Protein AF-A0A212UF89-F1 (afdb_monomer)

Structure (mmCIF, N/CA/C/O backbone):
data_AF-A0A212UF89-F1
#
_entry.id   AF-A0A212UF89-F1
#
loop_
_atom_site.group_PDB
_atom_site.id
_atom_site.type_symbol
_atom_site.label_atom_id
_atom_site.label_alt_id
_atom_site.label_comp_id
_atom_site.label_asym_id
_atom_site.label_entity_id
_atom_site.label_seq_id
_atom_site.pdbx_PDB_ins_code
_atom_site.Cartn_x
_atom_site.Cartn_y
_atom_site.Cartn_z
_atom_site.occupancy
_atom_site.B_iso_or_equiv
_atom_site.auth_seq_id
_atom_site.auth_comp_id
_atom_site.auth_asym_id
_atom_site.auth_atom_id
_atom_site.pdbx_PDB_model_num
ATOM 1 N N . MET A 1 1 ? 16.032 12.785 -70.264 1.00 52.25 1 MET A N 1
ATOM 2 C CA . MET A 1 1 ? 15.685 13.751 -69.193 1.00 52.25 1 MET A CA 1
ATOM 3 C C . MET A 1 1 ? 14.472 13.335 -68.354 1.00 52.25 1 MET A C 1
ATOM 5 O O . MET A 1 1 ? 14.587 13.336 -67.139 1.00 52.25 1 MET A O 1
ATOM 9 N N . LYS A 1 2 ? 13.348 12.885 -68.940 1.00 52.44 2 LYS A N 1
ATOM 10 C CA . LYS A 1 2 ? 12.126 12.498 -68.187 1.00 52.44 2 LYS A CA 1
ATOM 11 C C . LYS A 1 2 ? 12.327 11.402 -67.118 1.00 52.44 2 LYS A C 1
ATOM 13 O O . LYS A 1 2 ? 11.727 11.471 -66.055 1.00 52.44 2 LYS A O 1
ATOM 18 N N . LYS A 1 3 ? 13.223 10.434 -67.361 1.00 55.38 3 LYS A N 1
ATOM 19 C CA . LYS A 1 3 ? 13.544 9.350 -66.407 1.00 55.38 3 LYS A CA 1
ATOM 20 C C . LYS A 1 3 ? 14.248 9.843 -65.132 1.00 55.38 3 LYS A C 1
ATOM 22 O O . LYS A 1 3 ? 14.055 9.257 -64.076 1.00 55.38 3 LYS A O 1
ATOM 27 N N . GLN A 1 4 ? 15.026 10.924 -65.222 1.00 61.53 4 GLN A N 1
ATOM 28 C CA . GLN A 1 4 ? 15.732 11.486 -64.063 1.00 61.53 4 GLN A CA 1
ATOM 29 C C . GLN A 1 4 ? 14.814 12.337 -63.181 1.00 61.53 4 GLN A C 1
ATOM 31 O O . GLN A 1 4 ? 14.977 12.347 -61.968 1.00 61.53 4 GLN A O 1
ATOM 36 N N . LEU A 1 5 ? 13.796 12.967 -63.773 1.00 59.75 5 LEU A N 1
ATOM 37 C CA . LEU A 1 5 ? 12.771 13.704 -63.031 1.00 59.75 5 LEU A CA 1
ATOM 38 C C . LEU A 1 5 ? 11.912 12.774 -62.160 1.00 59.75 5 LEU A C 1
ATOM 40 O O . LEU A 1 5 ? 11.650 13.081 -61.005 1.00 59.75 5 LEU A O 1
ATOM 44 N N . ILE A 1 6 ? 11.538 11.603 -62.687 1.00 67.44 6 ILE A N 1
ATOM 45 C CA . ILE A 1 6 ? 10.770 10.594 -61.938 1.00 67.44 6 ILE A CA 1
ATOM 46 C C . ILE A 1 6 ? 11.602 10.026 -60.780 1.00 67.44 6 ILE A C 1
ATOM 48 O O . ILE A 1 6 ? 11.082 9.856 -59.681 1.00 67.44 6 ILE A O 1
ATOM 52 N N . ALA A 1 7 ? 12.899 9.792 -61.000 1.00 66.25 7 ALA A N 1
ATOM 53 C CA . ALA A 1 7 ? 13.810 9.336 -59.952 1.00 66.25 7 ALA A CA 1
ATOM 54 C C . ALA A 1 7 ? 13.972 10.373 -58.824 1.00 66.25 7 ALA A C 1
ATOM 56 O O . ALA A 1 7 ? 13.968 10.005 -57.652 1.00 66.25 7 ALA A O 1
ATOM 57 N N . LEU A 1 8 ? 14.047 11.665 -59.163 1.00 63.81 8 LEU A N 1
ATOM 58 C CA . LEU A 1 8 ? 14.137 12.754 -58.186 1.00 63.81 8 LEU A CA 1
ATOM 59 C C . LEU A 1 8 ? 12.845 12.899 -57.360 1.00 63.81 8 LEU A C 1
ATOM 61 O O . LEU A 1 8 ? 12.907 13.059 -56.144 1.00 63.81 8 LEU A O 1
ATOM 65 N N . CYS A 1 9 ? 11.674 12.791 -57.996 1.00 60.88 9 CYS A N 1
ATOM 66 C CA . CYS A 1 9 ? 10.383 12.836 -57.302 1.00 60.88 9 CYS A CA 1
ATOM 67 C C . CYS A 1 9 ? 10.150 11.606 -56.411 1.00 60.88 9 CYS A C 1
ATOM 69 O O . CYS A 1 9 ? 9.611 11.743 -55.316 1.00 60.88 9 CYS A O 1
ATOM 71 N N . ALA A 1 10 ? 10.589 10.421 -56.846 1.00 61.19 10 ALA A N 1
ATOM 72 C CA . ALA A 1 10 ? 10.532 9.209 -56.033 1.00 61.19 10 ALA A CA 1
ATOM 73 C C . ALA A 1 10 ? 11.443 9.311 -54.800 1.00 61.19 10 ALA A C 1
ATOM 75 O O . ALA A 1 10 ? 11.028 8.922 -53.717 1.00 61.19 10 ALA A O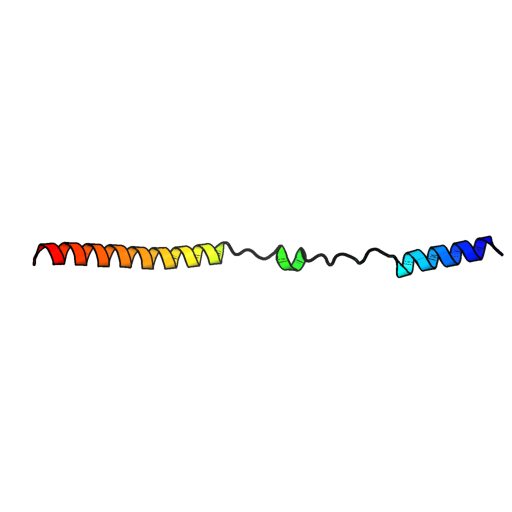 1
ATOM 76 N N . PHE A 1 11 ? 12.637 9.897 -54.948 1.00 58.75 11 PHE A N 1
ATOM 77 C CA . PHE A 1 11 ? 13.567 10.149 -53.844 1.00 58.75 11 PHE A CA 1
ATOM 78 C C . PHE A 1 11 ? 13.026 11.182 -52.839 1.00 58.75 11 PHE A C 1
ATOM 80 O O . PHE A 1 11 ? 13.162 11.009 -51.631 1.00 58.75 11 PHE A O 1
ATOM 87 N N . ALA A 1 12 ? 12.349 12.230 -53.321 1.00 58.91 12 ALA A N 1
ATOM 88 C CA . ALA A 1 12 ? 11.698 13.219 -52.461 1.00 58.91 12 ALA A CA 1
ATOM 89 C C . ALA A 1 12 ? 10.513 12.630 -51.668 1.00 58.91 12 ALA A C 1
ATOM 91 O O . ALA A 1 12 ? 10.305 12.995 -50.510 1.00 58.91 12 ALA A O 1
ATOM 92 N N . PHE A 1 13 ? 9.764 11.690 -52.258 1.00 54.72 13 PHE A N 1
ATOM 93 C CA . PHE A 1 13 ? 8.646 11.017 -51.591 1.00 54.72 13 PHE A CA 1
ATOM 94 C C . PHE A 1 13 ? 9.111 10.097 -50.451 1.00 54.72 13 PHE A C 1
ATOM 96 O O . PHE A 1 13 ? 8.467 10.056 -49.407 1.00 54.72 13 PHE A O 1
ATOM 103 N N . THR A 1 14 ? 10.260 9.426 -50.588 1.00 56.66 14 THR A N 1
ATOM 104 C CA . THR A 1 14 ? 10.832 8.598 -49.510 1.00 56.66 14 THR A CA 1
ATOM 105 C C . THR A 1 14 ? 11.403 9.412 -48.350 1.00 56.66 14 THR A C 1
ATOM 107 O O . THR A 1 14 ? 11.409 8.919 -47.226 1.00 56.66 14 THR A O 1
ATOM 110 N N . ILE A 1 15 ? 11.864 10.645 -48.590 1.00 58.03 15 ILE A N 1
ATOM 111 C CA . ILE A 1 15 ? 12.433 11.506 -47.535 1.00 58.03 15 ILE A CA 1
ATOM 112 C C . ILE A 1 15 ? 11.337 12.205 -46.718 1.00 58.03 15 ILE A C 1
ATOM 114 O O . ILE A 1 15 ? 11.493 12.372 -45.512 1.00 58.03 15 ILE A O 1
ATOM 118 N N . VAL A 1 16 ? 10.224 12.593 -47.352 1.00 57.81 16 VAL A N 1
ATOM 119 C CA . VAL A 1 16 ? 9.111 13.301 -46.685 1.00 57.81 16 VAL A CA 1
ATOM 120 C C . VAL A 1 16 ? 8.032 12.341 -46.163 1.00 57.81 16 VAL A C 1
ATOM 122 O O . VAL A 1 16 ? 7.351 12.657 -45.193 1.00 57.81 16 VAL A O 1
ATOM 125 N N . GLY A 1 17 ? 7.881 11.165 -46.780 1.00 48.25 17 GLY A N 1
ATOM 126 C CA . GLY A 1 17 ? 6.862 10.160 -46.452 1.00 48.25 17 GLY A CA 1
ATOM 127 C C . GLY A 1 17 ? 7.389 8.922 -45.724 1.00 48.25 17 GLY A C 1
ATOM 128 O O . GLY A 1 17 ? 6.701 7.901 -45.702 1.00 48.25 17 GLY A O 1
ATOM 129 N N . GLY A 1 18 ? 8.601 8.971 -45.161 1.00 49.28 18 GLY A N 1
ATOM 130 C CA . GLY A 1 18 ? 9.065 7.920 -44.257 1.00 49.28 18 GLY A CA 1
ATOM 131 C C . GLY A 1 18 ? 8.078 7.778 -43.091 1.00 49.28 18 GLY A C 1
ATOM 132 O O . GLY A 1 18 ? 7.595 8.802 -42.600 1.00 49.28 18 GLY A O 1
ATOM 133 N N . PRO A 1 19 ? 7.727 6.548 -42.665 1.00 53.62 19 PRO A N 1
ATOM 134 C CA . PRO A 1 19 ? 6.793 6.359 -41.564 1.00 53.62 19 PRO A CA 1
ATOM 135 C C . PRO A 1 19 ? 7.310 7.172 -40.383 1.00 53.62 19 PRO A C 1
ATOM 137 O O . PRO A 1 19 ? 8.488 7.059 -40.040 1.00 53.62 19 PRO A O 1
ATOM 140 N N . ALA A 1 20 ? 6.453 8.011 -39.793 1.00 57.59 20 ALA A N 1
ATOM 141 C CA . ALA A 1 20 ? 6.727 8.592 -38.490 1.00 57.59 20 ALA A CA 1
ATOM 142 C C . ALA A 1 20 ? 7.172 7.425 -37.610 1.00 57.59 20 ALA A C 1
ATOM 144 O O . ALA A 1 20 ? 6.374 6.518 -37.369 1.00 57.59 20 ALA A O 1
ATOM 145 N N . ALA A 1 21 ? 8.460 7.372 -37.261 1.00 60.38 21 ALA A N 1
ATOM 146 C CA . ALA A 1 21 ? 8.977 6.324 -36.407 1.00 60.38 21 ALA A CA 1
ATOM 147 C C . ALA A 1 21 ? 8.120 6.391 -35.149 1.00 60.38 21 ALA A C 1
ATOM 149 O O . ALA A 1 21 ? 8.175 7.385 -34.422 1.00 60.38 21 ALA A O 1
ATOM 150 N N . ALA A 1 22 ? 7.237 5.407 -34.965 1.00 61.47 22 ALA A N 1
ATOM 151 C CA . ALA A 1 22 ? 6.472 5.302 -33.743 1.00 61.47 22 ALA A CA 1
ATOM 152 C C . ALA A 1 22 ? 7.524 5.276 -32.639 1.00 61.47 22 ALA A C 1
ATOM 154 O O . ALA A 1 22 ? 8.384 4.396 -32.641 1.00 61.47 22 ALA A O 1
ATOM 155 N N . ALA A 1 23 ? 7.546 6.314 -31.803 1.00 66.38 23 ALA A N 1
ATOM 156 C CA . ALA A 1 23 ? 8.523 6.401 -30.738 1.00 66.38 23 ALA A CA 1
ATOM 157 C C . ALA A 1 23 ? 8.371 5.132 -29.896 1.00 66.38 23 ALA A C 1
ATOM 159 O O . ALA A 1 23 ? 7.289 4.852 -29.377 1.00 66.38 23 ALA A O 1
ATOM 160 N N . ASP A 1 24 ? 9.425 4.322 -29.856 1.00 72.56 24 ASP A N 1
ATOM 161 C CA . ASP A 1 24 ? 9.421 3.089 -29.091 1.00 72.56 24 ASP A CA 1
ATOM 162 C C . ASP A 1 24 ? 9.607 3.443 -27.615 1.00 72.56 24 ASP A C 1
ATOM 164 O O . ASP A 1 24 ? 10.713 3.697 -27.136 1.00 72.56 24 ASP A O 1
ATOM 168 N N . TRP A 1 25 ? 8.485 3.502 -26.901 1.00 79.00 25 TRP A N 1
ATOM 169 C CA . TRP A 1 25 ? 8.440 3.754 -25.465 1.00 79.00 25 TRP A CA 1
ATOM 170 C C . TRP A 1 25 ? 8.687 2.489 -24.644 1.00 79.00 25 TRP A C 1
ATOM 172 O O . TRP A 1 25 ? 8.670 2.571 -23.418 1.00 79.00 25 TRP A O 1
ATOM 182 N N . SER A 1 26 ? 8.946 1.332 -25.272 1.00 75.56 26 SER A N 1
ATOM 183 C CA . SER A 1 26 ? 9.214 0.081 -24.555 1.00 75.56 26 SER A CA 1
ATOM 184 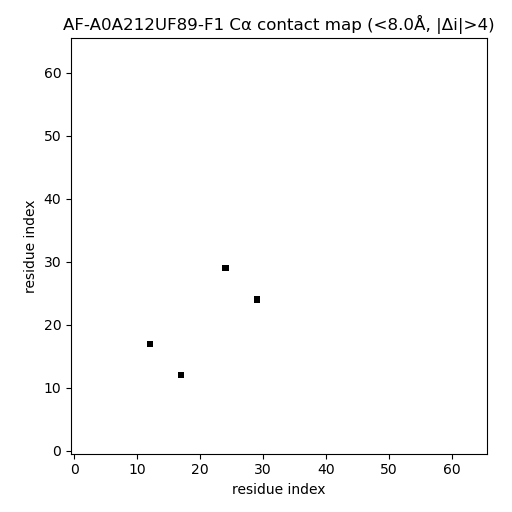C C . SER A 1 26 ? 10.426 0.194 -23.631 1.00 75.56 26 SER A C 1
ATOM 186 O O . SER A 1 26 ? 10.478 -0.481 -22.608 1.00 75.56 26 SER A O 1
ATOM 188 N N . THR A 1 27 ? 11.386 1.064 -23.946 1.00 74.94 27 THR A N 1
ATOM 189 C CA . THR A 1 27 ? 12.520 1.383 -23.063 1.00 74.94 27 THR A CA 1
ATOM 190 C C . THR A 1 27 ? 12.124 2.232 -21.853 1.00 74.94 27 THR A C 1
ATOM 192 O O . THR A 1 27 ? 12.777 2.150 -20.818 1.00 74.94 27 THR A O 1
ATOM 195 N N . VAL A 1 28 ? 11.047 3.015 -21.950 1.00 74.19 28 VAL A N 1
ATOM 196 C CA . VAL A 1 28 ? 10.539 3.881 -20.872 1.00 74.19 28 VAL A CA 1
ATOM 197 C C . VAL A 1 28 ? 9.540 3.140 -19.979 1.00 74.19 28 VAL A C 1
ATOM 199 O O . VAL A 1 28 ? 9.524 3.359 -18.772 1.00 74.19 28 VAL A O 1
ATOM 202 N N . THR A 1 29 ? 8.719 2.250 -20.542 1.00 76.50 29 THR A N 1
ATOM 203 C CA . THR A 1 29 ? 7.656 1.544 -19.807 1.00 76.50 29 THR A CA 1
ATOM 204 C C . THR A 1 29 ? 7.988 0.094 -19.469 1.00 76.50 29 THR A C 1
ATOM 206 O O . THR A 1 29 ? 7.411 -0.446 -18.531 1.00 76.50 29 THR A O 1
ATOM 209 N N . GLY A 1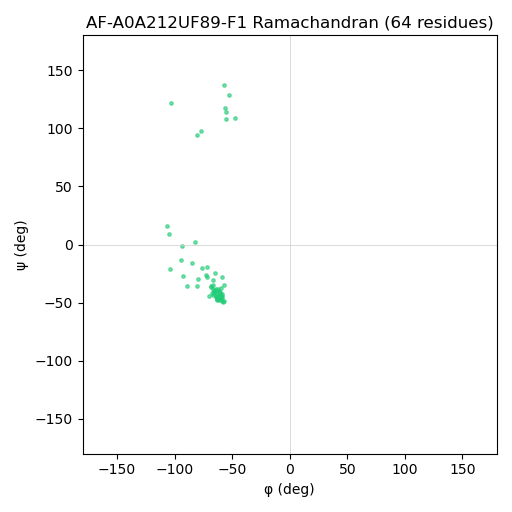 30 ? 8.925 -0.543 -20.175 1.00 75.50 30 GLY A N 1
ATOM 210 C CA . GLY A 1 30 ? 9.254 -1.960 -19.982 1.00 75.50 30 GLY A CA 1
ATOM 211 C C . GLY A 1 30 ? 10.013 -2.267 -18.688 1.00 75.50 30 GLY A C 1
ATOM 212 O O . GLY A 1 30 ? 10.007 -3.408 -18.240 1.00 75.50 30 GLY A O 1
ATOM 213 N N . GLY A 1 31 ? 10.647 -1.261 -18.080 1.00 76.56 31 GLY A N 1
ATOM 214 C CA . GLY A 1 31 ? 11.321 -1.381 -16.783 1.00 76.56 31 GLY A CA 1
ATOM 215 C C . GLY A 1 31 ? 10.455 -0.996 -15.580 1.00 76.56 31 GLY A C 1
ATOM 216 O O . GLY A 1 31 ? 10.943 -1.050 -14.454 1.00 76.56 31 GLY A O 1
ATOM 217 N N . LEU A 1 32 ? 9.206 -0.570 -15.797 1.00 82.44 32 LEU A N 1
ATOM 218 C CA . LEU A 1 32 ? 8.298 -0.206 -14.711 1.00 82.44 32 LEU A CA 1
ATOM 219 C C . LEU A 1 32 ? 7.682 -1.476 -14.116 1.00 82.44 32 LEU A C 1
ATOM 221 O O . LEU A 1 32 ? 6.674 -1.978 -14.608 1.00 82.44 32 LEU A O 1
ATOM 225 N N . ASP A 1 33 ? 8.294 -1.983 -13.051 1.00 84.94 33 ASP A N 1
ATOM 226 C CA . ASP A 1 33 ? 7.704 -3.007 -12.192 1.00 84.94 33 ASP A CA 1
ATOM 227 C C . ASP A 1 33 ? 7.200 -2.358 -10.900 1.00 84.94 33 ASP A C 1
ATOM 229 O O . ASP A 1 33 ? 7.975 -1.739 -10.177 1.00 84.94 33 ASP A O 1
ATOM 233 N N . PHE A 1 34 ? 5.899 -2.503 -10.632 1.00 88.19 34 PHE A N 1
ATOM 234 C CA . PHE A 1 34 ? 5.237 -1.995 -9.425 1.00 88.19 34 PHE A CA 1
ATOM 235 C C . PHE A 1 34 ? 4.915 -3.101 -8.404 1.00 88.19 34 PHE A C 1
ATOM 237 O O . PHE A 1 34 ? 4.148 -2.896 -7.460 1.00 88.19 34 PHE A O 1
ATOM 244 N N . SER A 1 35 ? 5.419 -4.321 -8.610 1.00 90.69 35 SER A N 1
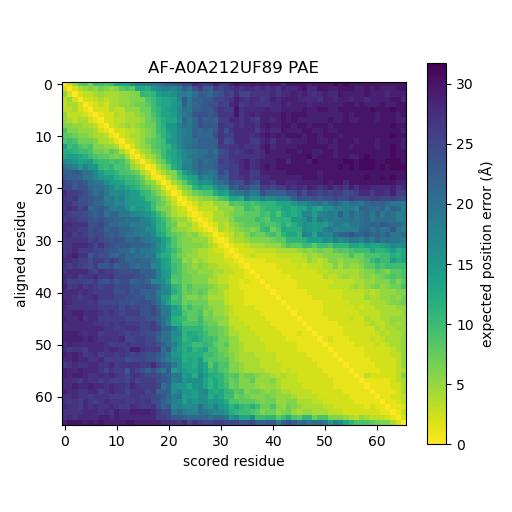ATOM 245 C CA . SER A 1 35 ? 5.107 -5.485 -7.774 1.00 90.6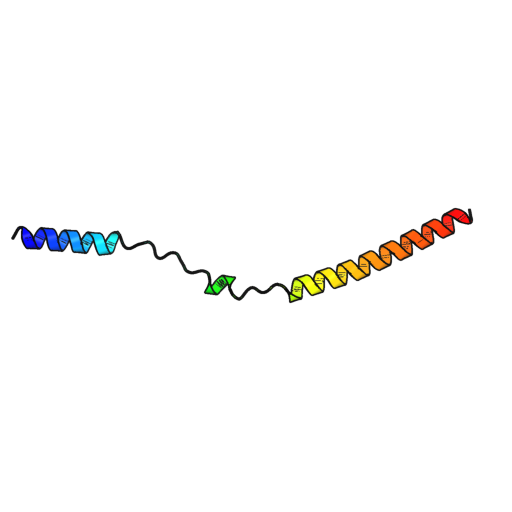9 35 SER A CA 1
ATOM 246 C C . SER A 1 35 ? 5.500 -5.281 -6.303 1.00 90.69 35 SER A C 1
ATOM 248 O O . SER A 1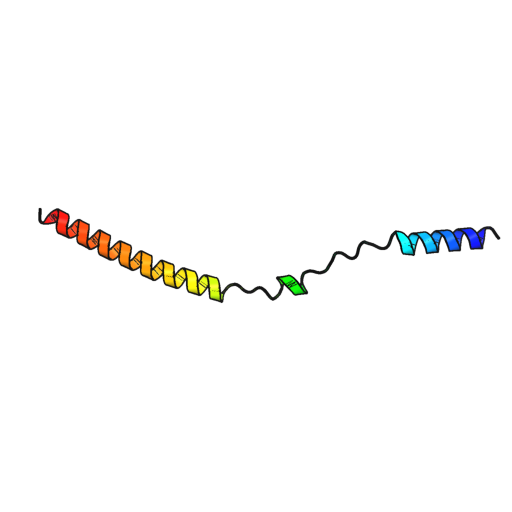 35 ? 4.756 -5.659 -5.387 1.00 90.69 35 SER A O 1
ATOM 250 N N . GLY A 1 36 ? 6.631 -4.611 -6.053 1.00 92.12 36 GLY A N 1
ATOM 251 C CA . GLY A 1 36 ? 7.085 -4.275 -4.701 1.00 92.12 36 GLY A CA 1
ATOM 252 C C . GLY A 1 36 ? 6.164 -3.269 -4.007 1.00 92.12 36 GLY A C 1
ATOM 253 O O . GLY A 1 36 ? 5.785 -3.451 -2.850 1.00 92.12 36 GLY A O 1
ATOM 254 N N . GLU A 1 37 ? 5.739 -2.243 -4.736 1.00 92.44 37 GLU A N 1
ATOM 255 C CA . GLU A 1 37 ? 4.836 -1.187 -4.291 1.00 92.44 37 GLU A CA 1
ATOM 256 C C . GLU A 1 37 ? 3.459 -1.763 -3.966 1.00 92.44 37 GLU A C 1
ATOM 258 O O . GLU A 1 37 ? 2.906 -1.480 -2.902 1.00 92.44 37 GLU A O 1
ATOM 263 N N . ILE A 1 38 ? 2.929 -2.631 -4.836 1.00 94.00 38 ILE A N 1
ATOM 264 C CA . ILE A 1 38 ? 1.663 -3.339 -4.614 1.00 94.00 38 ILE A CA 1
ATOM 265 C C . ILE A 1 38 ? 1.747 -4.171 -3.330 1.00 94.00 38 ILE A C 1
ATOM 267 O O . ILE A 1 38 ? 0.854 -4.092 -2.484 1.00 94.00 38 ILE A O 1
ATOM 271 N N . THR A 1 39 ? 2.839 -4.916 -3.144 1.00 96.69 39 THR A N 1
ATOM 272 C CA . THR A 1 39 ? 3.067 -5.717 -1.932 1.00 96.69 39 THR A CA 1
ATOM 273 C C . THR A 1 39 ? 3.101 -4.839 -0.678 1.00 96.69 39 THR A C 1
ATOM 275 O O . THR A 1 39 ? 2.456 -5.161 0.323 1.00 96.69 39 THR A O 1
ATOM 278 N N . GLY A 1 40 ? 3.789 -3.696 -0.740 1.00 95.19 40 GLY A N 1
ATOM 279 C CA . GLY A 1 40 ? 3.845 -2.726 0.353 1.00 95.19 40 GLY A CA 1
ATOM 280 C C . GLY A 1 40 ? 2.470 -2.159 0.712 1.00 95.19 40 GLY A C 1
ATOM 281 O O . GLY A 1 40 ? 2.097 -2.130 1.886 1.00 95.19 40 GLY A O 1
ATOM 282 N N . VAL A 1 41 ? 1.674 -1.771 -0.288 1.00 96.94 41 VAL A N 1
ATOM 283 C CA . VAL A 1 41 ? 0.313 -1.251 -0.074 1.00 96.94 41 VAL A CA 1
ATOM 284 C C . VAL A 1 41 ? -0.594 -2.318 0.539 1.00 96.94 41 VAL A C 1
ATOM 286 O O . VAL A 1 41 ? -1.298 -2.035 1.510 1.00 96.94 41 VAL A O 1
ATOM 289 N N . ILE A 1 42 ? -0.549 -3.555 0.036 1.00 96.75 42 ILE A N 1
ATOM 290 C CA . ILE A 1 42 ? -1.339 -4.669 0.580 1.00 96.75 42 ILE A CA 1
ATOM 291 C C . ILE A 1 42 ? -0.975 -4.931 2.046 1.00 96.75 42 ILE A C 1
ATOM 293 O O . ILE A 1 42 ? -1.873 -5.123 2.868 1.00 96.75 42 ILE A O 1
ATOM 297 N N . ALA A 1 43 ? 0.312 -4.882 2.403 1.00 97.31 43 ALA A N 1
ATOM 298 C CA . ALA A 1 43 ? 0.754 -5.067 3.783 1.00 97.31 43 ALA A CA 1
ATOM 299 C C . ALA A 1 43 ? 0.163 -4.003 4.726 1.00 97.31 43 ALA A C 1
ATOM 301 O O . ALA A 1 43 ? -0.387 -4.339 5.778 1.00 97.31 43 ALA A O 1
ATOM 302 N N . VAL A 1 44 ? 0.203 -2.727 4.329 1.00 97.00 44 VAL A N 1
ATOM 303 C CA . VAL A 1 44 ? -0.368 -1.622 5.119 1.00 97.00 44 VAL A CA 1
ATOM 304 C C . VAL A 1 44 ? -1.881 -1.777 5.274 1.00 97.00 44 VAL A C 1
ATOM 306 O O . VAL A 1 44 ? -2.411 -1.664 6.383 1.00 97.00 44 VAL A O 1
ATOM 309 N N . VAL A 1 45 ? -2.585 -2.084 4.183 1.00 97.62 45 VAL A N 1
ATOM 310 C CA . VAL A 1 45 ? -4.036 -2.312 4.209 1.00 97.62 45 VAL A CA 1
ATOM 311 C C . VAL A 1 45 ? -4.390 -3.494 5.114 1.00 97.62 45 VAL A C 1
ATOM 313 O O . VAL A 1 45 ? -5.348 -3.402 5.881 1.00 97.62 45 VAL A O 1
ATOM 316 N N . GLY A 1 46 ? -3.597 -4.568 5.095 1.00 97.56 46 GLY A N 1
ATOM 317 C CA . GLY A 1 46 ? -3.779 -5.727 5.969 1.00 97.56 46 GLY A CA 1
ATOM 318 C C . GLY A 1 46 ? -3.725 -5.367 7.456 1.00 97.56 46 GLY A C 1
ATOM 319 O O . GLY A 1 46 ? -4.600 -5.776 8.223 1.00 97.56 46 GLY A O 1
ATOM 320 N N . VAL A 1 47 ? -2.761 -4.535 7.863 1.00 97.38 47 VAL A N 1
ATOM 321 C CA . VAL A 1 47 ? -2.654 -4.052 9.252 1.00 97.38 47 VAL A CA 1
ATOM 322 C C . VAL A 1 47 ? -3.874 -3.215 9.645 1.00 97.38 47 VAL A C 1
ATOM 324 O O . VAL A 1 47 ? -4.468 -3.439 10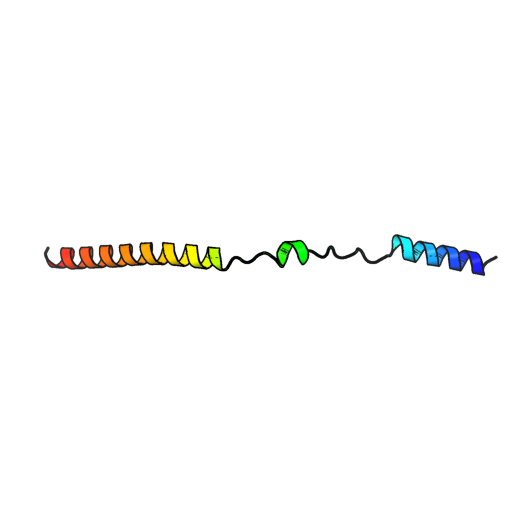.704 1.00 97.38 47 VAL A O 1
ATOM 327 N N . LEU A 1 48 ? -4.291 -2.278 8.786 1.00 97.44 48 LEU A N 1
ATOM 328 C CA . LEU A 1 48 ? -5.456 -1.423 9.040 1.00 97.44 48 LEU A CA 1
ATOM 329 C C . LEU A 1 48 ? -6.756 -2.233 9.135 1.00 97.44 48 LEU A C 1
ATOM 331 O O . LEU A 1 48 ? -7.577 -1.989 10.025 1.00 97.44 48 LEU A O 1
ATOM 335 N N . ALA A 1 49 ? -6.927 -3.225 8.259 1.00 96.69 49 ALA A N 1
ATOM 336 C CA . ALA A 1 49 ? -8.064 -4.136 8.285 1.00 96.69 49 ALA A CA 1
ATOM 337 C C . ALA A 1 49 ? -8.097 -4.953 9.586 1.00 96.69 49 ALA A C 1
ATOM 339 O O . ALA A 1 49 ? -9.147 -5.039 10.228 1.00 96.69 49 ALA A O 1
ATOM 340 N N . GLY A 1 50 ? -6.950 -5.480 10.028 1.00 96.88 50 GLY A N 1
ATOM 341 C CA . GLY A 1 50 ? -6.830 -6.184 11.306 1.00 96.88 50 GLY A CA 1
ATOM 342 C C . GLY A 1 50 ? -7.264 -5.313 12.488 1.00 96.88 50 GLY A C 1
ATOM 343 O O . GLY A 1 50 ? -8.114 -5.715 13.286 1.00 96.88 50 GLY A O 1
ATOM 344 N N . PHE A 1 51 ? -6.767 -4.075 12.554 1.00 97.06 51 PHE A N 1
ATOM 345 C CA . PHE A 1 51 ? -7.150 -3.118 13.597 1.00 97.06 51 PHE A CA 1
ATOM 346 C C . PHE A 1 51 ? -8.652 -2.806 13.591 1.00 97.06 51 PHE A C 1
ATOM 348 O O . PHE A 1 51 ? -9.284 -2.718 14.649 1.00 97.06 51 PHE A O 1
ATOM 355 N N . TYR A 1 52 ? -9.244 -2.658 12.403 1.00 97.00 52 TYR A N 1
ATOM 356 C CA . TYR A 1 52 ? -10.678 -2.432 12.256 1.00 97.00 52 TYR A CA 1
ATOM 357 C C . TYR A 1 52 ? -11.498 -3.604 12.809 1.00 97.00 52 TYR A C 1
ATOM 359 O O . TYR A 1 52 ? -12.441 -3.376 13.574 1.00 97.00 52 TYR A O 1
ATOM 367 N N . VAL A 1 53 ? -11.129 -4.843 12.467 1.00 97.50 53 VAL A N 1
ATOM 368 C CA . VAL A 1 53 ? -11.823 -6.052 12.936 1.00 97.50 53 VAL A CA 1
ATOM 369 C C . VAL A 1 53 ? -11.754 -6.157 14.457 1.00 97.50 53 VAL A C 1
ATOM 371 O O . VAL A 1 53 ? -12.797 -6.310 15.095 1.00 97.50 53 VAL A O 1
ATOM 374 N N . VAL A 1 54 ? -10.570 -5.978 15.051 1.00 97.31 54 VAL A N 1
ATOM 375 C CA . VAL A 1 54 ? -10.389 -6.000 16.513 1.00 97.31 54 VAL A CA 1
ATOM 376 C C . VAL A 1 54 ? -11.258 -4.936 17.184 1.00 97.31 54 VAL A C 1
ATOM 378 O O . VAL A 1 54 ? -12.025 -5.235 18.101 1.00 97.31 54 VAL A O 1
ATOM 381 N N . ARG A 1 55 ? -11.212 -3.692 16.691 1.00 96.62 55 ARG A N 1
ATOM 382 C CA . ARG A 1 55 ? -12.008 -2.585 17.242 1.00 96.62 55 ARG A CA 1
ATOM 383 C C . ARG A 1 55 ? -13.512 -2.835 17.127 1.00 96.62 55 ARG A C 1
ATOM 385 O O . ARG A 1 55 ? -14.267 -2.441 18.019 1.00 96.62 55 ARG A O 1
ATOM 392 N N . LYS A 1 56 ? -13.970 -3.425 16.022 1.00 96.25 56 LYS A N 1
ATOM 393 C CA . LYS A 1 56 ? -15.387 -3.743 15.808 1.00 96.25 56 LYS A CA 1
ATOM 394 C C . LYS A 1 56 ? -15.838 -4.879 16.726 1.00 96.25 56 LYS A C 1
ATOM 396 O O . LYS A 1 56 ? -16.878 -4.739 17.363 1.00 96.25 56 LYS A O 1
ATOM 401 N N . GLY A 1 57 ? -15.033 -5.935 16.852 1.00 95.19 57 GLY A N 1
ATOM 402 C CA . GLY A 1 57 ? -15.286 -7.050 17.767 1.00 95.19 57 GLY A CA 1
ATOM 403 C C . GLY A 1 57 ? -15.384 -6.587 19.220 1.00 95.19 57 GLY A C 1
ATOM 404 O O . GLY A 1 57 ? -16.380 -6.857 19.884 1.00 95.19 57 GLY A O 1
ATOM 405 N N . ALA A 1 58 ? -14.421 -5.785 19.683 1.00 96.19 58 ALA A N 1
ATOM 406 C CA . ALA A 1 58 ? -14.437 -5.224 21.034 1.00 96.19 58 ALA A CA 1
ATOM 407 C C . ALA A 1 58 ? -15.692 -4.377 21.307 1.00 96.19 58 ALA A C 1
ATOM 409 O O . ALA A 1 58 ? -16.311 -4.504 22.361 1.00 96.19 58 ALA A O 1
ATOM 410 N N . ARG A 1 59 ? -16.109 -3.535 20.350 1.00 95.56 59 ARG A N 1
ATOM 411 C CA . ARG A 1 59 ? -17.336 -2.734 20.494 1.00 95.56 59 ARG A CA 1
ATOM 412 C C . ARG A 1 59 ? -18.596 -3.588 20.569 1.00 95.56 59 ARG A C 1
ATOM 414 O O . ARG A 1 59 ? -19.483 -3.253 21.347 1.00 95.56 59 ARG A O 1
ATOM 421 N N . LEU A 1 60 ? -18.665 -4.665 19.791 1.00 95.94 60 LEU A N 1
ATOM 422 C CA . LEU A 1 60 ? -19.788 -5.595 19.837 1.00 95.94 60 LEU A CA 1
ATOM 423 C C . LEU A 1 60 ? -19.877 -6.271 21.211 1.00 95.94 60 LEU A C 1
ATOM 425 O O . LEU A 1 60 ? -20.928 -6.219 21.839 1.00 95.94 60 LEU A O 1
ATOM 429 N N . LEU A 1 61 ? -18.761 -6.779 21.736 1.00 94.62 61 LEU A N 1
ATOM 430 C CA . LEU A 1 61 ? -18.716 -7.372 23.077 1.00 94.62 61 LEU A CA 1
ATOM 431 C C . LEU A 1 61 ? -19.129 -6.374 24.169 1.00 94.62 61 LEU A C 1
ATOM 433 O O . LEU A 1 61 ? -19.962 -6.683 25.014 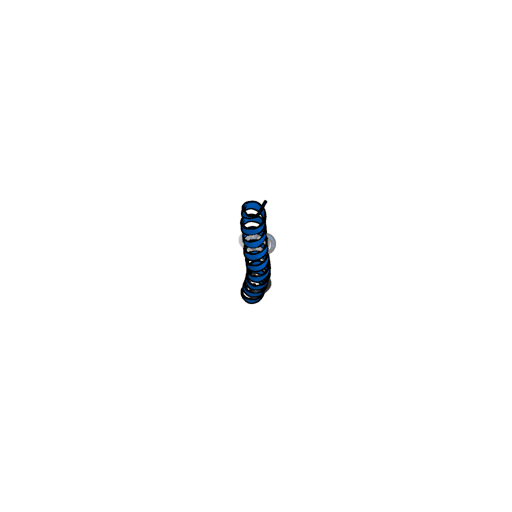1.00 94.62 61 LEU A O 1
ATOM 437 N N . LEU A 1 62 ? -18.614 -5.144 24.118 1.00 95.50 62 LEU A N 1
ATOM 438 C CA . LEU A 1 62 ? -18.982 -4.091 25.072 1.00 95.50 62 LEU A CA 1
ATOM 439 C C . LEU A 1 62 ? -20.453 -3.665 24.975 1.00 95.50 62 LEU A C 1
ATOM 441 O O . LEU A 1 62 ? -20.990 -3.132 25.944 1.00 95.50 62 LEU A O 1
ATOM 445 N N . SER A 1 63 ? -21.096 -3.853 23.820 1.00 95.44 63 SER A N 1
ATOM 446 C CA . SER A 1 63 ? -22.529 -3.585 23.659 1.00 95.44 63 SER A CA 1
ATOM 447 C C . SER A 1 63 ? -23.414 -4.667 24.272 1.00 95.44 63 SER A C 1
ATOM 449 O O . SER A 1 63 ? -24.561 -4.380 24.571 1.00 95.44 63 SER A O 1
ATOM 451 N N . MET A 1 64 ? -22.880 -5.872 24.496 1.00 94.88 64 MET A N 1
ATOM 452 C CA . MET A 1 64 ? -23.608 -6.988 25.112 1.00 94.88 64 MET A CA 1
ATOM 453 C C . MET A 1 64 ? -23.587 -6.948 26.646 1.00 94.88 64 MET A C 1
ATOM 455 O O . MET A 1 64 ? -24.343 -7.670 27.283 1.00 94.88 64 MET A O 1
ATOM 459 N N . ILE A 1 65 ? -22.686 -6.155 27.232 1.00 92.12 65 ILE A N 1
ATOM 460 C CA . ILE A 1 65 ? -22.541 -5.999 28.690 1.00 92.12 65 ILE A CA 1
ATOM 461 C C . ILE A 1 65 ? -23.342 -4.783 29.204 1.00 92.12 65 ILE A C 1
ATOM 463 O O . ILE A 1 65 ? -23.527 -4.634 30.409 1.00 92.12 65 ILE A O 1
ATOM 467 N N . LYS A 1 66 ? -23.810 -3.909 28.304 1.00 57.91 66 LYS A N 1
ATOM 468 C CA . LYS A 1 66 ? -24.802 -2.874 28.633 1.00 57.91 66 LYS A CA 1
ATOM 469 C C . LYS A 1 66 ? -26.204 -3.460 28.589 1.00 57.91 66 LYS A C 1
ATOM 471 O O . LYS A 1 66 ? -27.038 -2.948 29.362 1.00 57.91 66 LYS A O 1
#

Solvent-accessible surface area (backbone atoms only — not comparable to full-atom values): 4047 Å² total; per-residue (Å²): 114,73,72,58,54,54,53,52,53,53,54,51,46,56,71,75,62,51,75,77,74,74,79,77,51,62,80,73,55,69,77,70,76,58,66,68,59,52,52,53,53,52,52,53,52,51,53,54,52,50,51,50,51,53,57,50,51,54,51,53,56,59,60,74,76,106

Mean predicted aligned error: 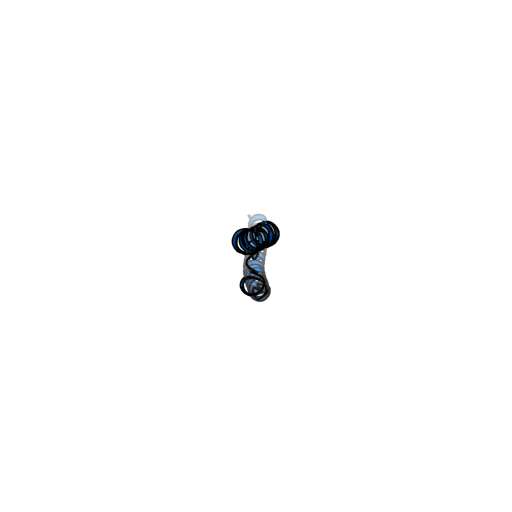15.17 Å

Sequence (66 aa):
MKKQLIALCAFAFTIVGGPAAAADWSTVTGGLDFSGEITGVIAVVGVLAGFYVVRKGARLLLSMIK

Secondary structure (DSSP, 8-state):
-HHHHHHHHHHHHHHHSS------THHHHTT---HHHHHHHHHHHHHHHHHHHHHHHHHHHHHH--

Foldseek 3Di:
DVVVVVVVVVVVCCVVVPPPPPPPCCVVCVPDDCPVVVVVVVVVVVVVVVVVVVVVVVVVVVVVVD

Radius of gyration: 33.07 Å; Cα contacts (8 Å, |Δi|>4): 2; chains: 1; bounding box: 40×21×98 Å

pLDDT: mean 79.26, std 17.37, range [48.25, 97.62]